Protein AF-A0A964NM12-F1 (afdb_monomer)

Secondary structure (DSSP, 8-state):
--GGGGHHHHHHHTT-TTEEEEPHHHHHHHHH---HHHHHHHHHHHHHHHHTT-EEEEE---SHHHHHHHHHTT--EEESTTT-PPPPHHHHHHHHHHHHTT--

Solvent-accessible surface area (backbone atoms only — not comparable to full-atom values): 6114 Å² total; per-residue (Å²): 137,74,85,68,73,64,60,64,59,49,71,65,52,75,75,44,89,65,46,55,72,42,55,40,72,64,52,49,38,58,71,79,53,70,45,68,64,59,53,47,51,54,39,53,53,47,52,50,30,56,76,68,74,36,48,48,35,44,28,44,38,63,44,71,69,51,49,54,53,39,48,74,58,66,45,85,37,76,41,27,58,61,81,49,65,92,66,54,69,73,57,48,55,52,53,52,57,58,50,56,64,71,77,106

Nearest PDB structures (foldseek):
  5mkg-assembly2_B  TM=8.561E-01  e=2.728E-05  Pseudomonas aeruginosa
  5mkg-assembly1_A  TM=8.650E-01  e=3.837E-05  Pseudomonas aeruginosa
  8arv-assembly1_B  TM=8.617E-01  e=8.695E-05  Pseudomonas aeruginosa PAO1
  4y8e-assembly2_B  TM=8.585E-01  e=1.067E-04  Pseudomonas aeruginosa PAO1
  9ce0-assembly1_A  TM=7.890E-01  e=1.841E-04  Escherichia coli

pLDDT: mean 71.11, std 15.58, range [37.81, 89.5]

Foldseek 3Di:
DDPPLVCVVVVVVVPPPFEDEDDQVLLVCCPPPVDVVSLVVLLVVLVVCVVVVTQYEYEADDDPVSVVSCVVSVRPHYYHVVVPDRDDPVVVVVVVVVVVVVVD

Mean predicted aligned error: 10.37 Å

Radius of gyration: 15.7 Å; Cα contacts (8 Å, |Δi|>4): 105; chains: 1; bounding box: 41×23×48 Å

Sequence (104 aa):
MNHYNLKLIALSMLLACFTVLFTFSLVGKLYKSASNETRGVVQAVIELAHVLELNVVAEGVKTEAQRKILTALGCGQMRGHLISRPLLEARLIKLLKNLSLLFE

Structure (mmCIF, N/CA/C/O backbone):
data_AF-A0A964NM12-F1
#
_entry.id   AF-A0A964NM12-F1
#
loop_
_atom_site.group_PDB
_atom_site.id
_atom_site.type_symbol
_atom_site.label_atom_id
_atom_site.label_alt_id
_atom_site.label_comp_id
_atom_site.label_asym_id
_atom_site.label_entity_id
_atom_site.label_seq_id
_atom_site.pdbx_PDB_ins_code
_atom_site.Cartn_x
_atom_site.Cartn_y
_atom_site.Cartn_z
_atom_site.occupancy
_atom_site.B_iso_or_equiv
_atom_site.auth_seq_id
_atom_site.auth_comp_id
_atom_site.auth_asym_id
_atom_site.auth_atom_id
_atom_site.pdbx_PDB_model_num
ATOM 1 N N . MET A 1 1 ? 28.205 2.649 -7.702 1.00 37.81 1 MET A N 1
ATOM 2 C CA . MET A 1 1 ? 26.743 2.482 -7.519 1.00 37.81 1 MET A CA 1
ATOM 3 C C . MET A 1 1 ? 26.049 3.385 -8.529 1.00 37.81 1 MET A C 1
ATOM 5 O O . MET A 1 1 ? 26.008 4.585 -8.315 1.00 37.81 1 MET A O 1
ATOM 9 N N . ASN A 1 2 ? 25.624 2.845 -9.676 1.00 40.16 2 ASN A N 1
ATOM 10 C CA . ASN A 1 2 ? 25.199 3.663 -10.817 1.00 40.16 2 ASN A CA 1
ATOM 11 C C . ASN A 1 2 ? 23.738 4.130 -10.697 1.00 40.16 2 ASN A C 1
ATOM 13 O O . ASN A 1 2 ? 22.848 3.345 -10.368 1.00 40.16 2 ASN A O 1
ATOM 17 N N . HIS A 1 3 ? 23.507 5.399 -11.042 1.00 45.38 3 HIS A N 1
ATOM 18 C CA . HIS A 1 3 ? 22.241 6.147 -11.008 1.00 45.38 3 HIS A CA 1
ATOM 19 C C . HIS A 1 3 ? 21.079 5.572 -11.861 1.00 45.38 3 HIS A C 1
ATOM 21 O O . HIS A 1 3 ? 19.997 6.153 -11.893 1.00 45.38 3 HIS A O 1
ATOM 27 N N . TYR A 1 4 ? 21.252 4.427 -12.530 1.00 46.09 4 TYR A N 1
ATOM 28 C CA . TYR A 1 4 ? 20.267 3.847 -13.458 1.00 46.09 4 TYR A CA 1
ATOM 29 C C . TYR A 1 4 ? 19.144 3.043 -12.779 1.00 46.09 4 TYR A C 1
ATOM 31 O O . TYR A 1 4 ? 18.057 2.920 -13.335 1.00 46.09 4 TYR A O 1
ATOM 39 N N . ASN A 1 5 ? 19.339 2.576 -11.539 1.00 45.28 5 ASN A N 1
ATOM 40 C CA . ASN A 1 5 ? 18.311 1.816 -10.804 1.00 45.28 5 ASN A CA 1
ATOM 41 C C . ASN A 1 5 ? 17.099 2.665 -10.368 1.00 45.28 5 ASN A C 1
ATOM 43 O O . ASN A 1 5 ? 16.068 2.112 -9.991 1.00 45.28 5 ASN A O 1
ATOM 47 N N . LEU A 1 6 ? 17.203 3.998 -10.422 1.00 44.03 6 LEU A N 1
ATOM 48 C CA . LEU A 1 6 ? 16.134 4.907 -9.998 1.00 44.03 6 LEU A CA 1
ATOM 49 C C . LEU A 1 6 ? 15.070 5.135 -11.090 1.00 44.03 6 LEU A C 1
ATOM 51 O O . LEU A 1 6 ? 13.941 5.502 -10.779 1.00 44.03 6 LEU A O 1
ATOM 55 N N . LYS A 1 7 ? 15.392 4.872 -12.367 1.00 42.94 7 LYS A N 1
ATOM 56 C CA . LYS A 1 7 ? 14.495 5.153 -13.506 1.00 42.94 7 LYS A CA 1
ATOM 57 C C . LYS A 1 7 ? 13.364 4.135 -13.682 1.00 42.94 7 LYS A C 1
ATOM 59 O O . LYS A 1 7 ? 12.395 4.417 -14.374 1.00 42.94 7 LYS A O 1
ATOM 64 N N . LEU A 1 8 ? 13.432 2.980 -13.021 1.00 47.78 8 LEU A N 1
ATOM 65 C CA . LEU A 1 8 ? 12.401 1.947 -13.138 1.00 47.78 8 LEU A CA 1
ATOM 66 C C . LEU A 1 8 ? 11.137 2.229 -12.318 1.00 47.78 8 LEU A C 1
ATOM 68 O O . LEU A 1 8 ? 10.049 1.786 -12.677 1.00 47.78 8 LEU A O 1
ATOM 72 N N . ILE A 1 9 ? 11.277 2.994 -11.235 1.00 50.47 9 ILE A N 1
ATOM 73 C CA . ILE A 1 9 ? 10.140 3.497 -10.456 1.00 50.47 9 ILE A CA 1
ATOM 74 C C . ILE A 1 9 ? 9.339 4.498 -11.308 1.00 50.47 9 ILE A C 1
ATOM 76 O O . ILE A 1 9 ? 8.114 4.541 -11.210 1.00 50.47 9 ILE A O 1
ATOM 80 N N . ALA A 1 10 ? 9.997 5.217 -12.225 1.00 47.28 10 ALA A N 1
ATOM 81 C CA . ALA A 1 10 ? 9.368 6.243 -13.053 1.00 47.28 10 ALA A CA 1
ATOM 82 C C . ALA A 1 10 ? 8.304 5.696 -14.023 1.00 47.28 10 ALA A C 1
ATOM 84 O O . ALA A 1 10 ? 7.311 6.375 -14.270 1.00 47.28 10 ALA A O 1
ATOM 85 N N . LEU A 1 11 ? 8.426 4.452 -14.508 1.00 47.16 11 LEU A N 1
ATOM 86 C CA . LEU A 1 11 ? 7.388 3.868 -15.370 1.00 47.16 11 LEU A CA 1
ATOM 87 C C . LEU A 1 11 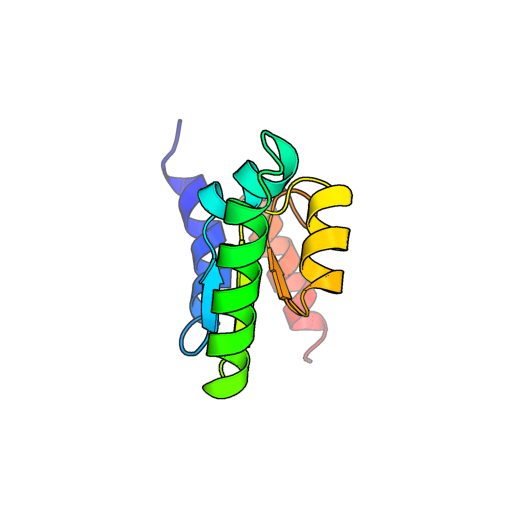? 6.089 3.580 -14.598 1.00 47.16 11 LEU A C 1
ATOM 89 O O . LEU A 1 11 ? 5.003 3.630 -15.164 1.00 47.16 11 LEU A O 1
ATOM 93 N N . SER A 1 12 ? 6.183 3.372 -13.280 1.00 52.66 12 SER A N 1
ATOM 94 C CA . SER A 1 12 ? 5.014 3.319 -12.396 1.00 52.66 12 SER A CA 1
ATOM 95 C C . SER A 1 12 ? 4.481 4.715 -12.017 1.00 52.66 12 SER A C 1
ATOM 97 O O . SER A 1 12 ? 3.324 4.828 -11.606 1.00 52.66 12 SER A O 1
ATOM 99 N N . MET A 1 13 ? 5.281 5.781 -12.176 1.00 50.28 13 MET A N 1
ATOM 100 C CA . MET A 1 13 ? 4.881 7.174 -11.906 1.00 50.28 13 MET A CA 1
ATOM 101 C C . MET A 1 13 ? 4.072 7.809 -13.044 1.00 50.28 13 MET A C 1
ATOM 103 O O . MET A 1 13 ? 3.303 8.727 -12.782 1.00 50.28 13 MET A O 1
ATOM 107 N N . LEU A 1 14 ? 4.174 7.31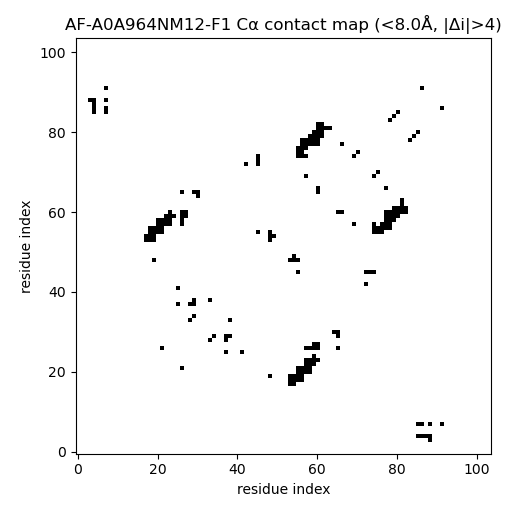0 -14.281 1.00 43.62 14 LEU A N 1
ATOM 108 C CA . LEU A 1 14 ? 3.379 7.820 -15.411 1.00 43.62 14 LEU A CA 1
ATOM 109 C C . LEU A 1 14 ? 1.867 7.552 -15.269 1.00 43.62 14 LEU A C 1
ATOM 111 O O . LEU A 1 14 ? 1.072 8.262 -15.872 1.00 43.62 14 LEU A O 1
ATOM 115 N N . LEU A 1 15 ? 1.458 6.596 -14.424 1.00 47.59 15 LEU A N 1
ATOM 116 C CA . LEU A 1 15 ? 0.046 6.334 -14.101 1.00 47.59 15 LEU A CA 1
ATOM 117 C C . LEU A 1 15 ? -0.497 7.164 -12.915 1.00 47.59 15 LEU A C 1
ATOM 119 O O . LEU A 1 15 ? -1.664 7.026 -12.567 1.00 47.59 15 LEU A O 1
ATOM 123 N N . ALA A 1 16 ? 0.327 7.988 -12.257 1.00 49.25 16 ALA A N 1
ATOM 124 C CA . ALA A 1 16 ? 0.014 8.551 -10.937 1.00 49.25 16 ALA A CA 1
ATOM 125 C C . ALA A 1 16 ? -0.714 9.910 -10.945 1.00 49.25 16 ALA A C 1
ATOM 127 O O . ALA A 1 16 ? -0.882 10.507 -9.885 1.00 49.25 16 ALA A O 1
ATOM 128 N N . CYS A 1 17 ? -1.152 10.425 -12.100 1.00 45.88 17 CYS A N 1
ATOM 129 C CA . CYS A 1 17 ? -1.658 11.803 -12.197 1.00 45.88 17 CYS A CA 1
ATOM 130 C C . CYS A 1 17 ? -2.975 12.064 -11.415 1.00 45.88 17 CYS A C 1
ATOM 132 O O . CYS A 1 17 ? -3.341 13.217 -11.234 1.00 45.88 17 CYS A O 1
ATOM 134 N N . PHE A 1 18 ? -3.644 11.029 -10.878 1.00 51.06 18 PHE A N 1
ATOM 135 C CA . PHE A 1 18 ? -4.903 11.148 -10.116 1.00 51.06 18 PHE A CA 1
ATOM 136 C C . PHE A 1 18 ? -4.961 10.308 -8.820 1.00 51.06 18 PHE A C 1
ATOM 138 O O . PHE A 1 18 ? -6.039 9.916 -8.377 1.00 51.06 18 PHE A O 1
ATOM 145 N N . THR A 1 19 ? -3.826 9.969 -8.201 1.00 58.50 19 THR A N 1
ATOM 146 C CA . THR A 1 19 ? -3.804 9.048 -7.045 1.00 58.50 19 THR A CA 1
ATOM 147 C C . THR A 1 19 ? -3.135 9.668 -5.821 1.00 58.50 19 THR A C 1
ATOM 149 O O . THR A 1 19 ? -2.001 10.138 -5.901 1.00 58.50 19 THR A O 1
ATOM 152 N N . VAL A 1 20 ? -3.799 9.605 -4.663 1.00 64.94 20 VAL A N 1
ATOM 153 C CA . VAL A 1 20 ? -3.176 9.908 -3.367 1.00 64.94 20 VAL A CA 1
ATOM 154 C C . VAL A 1 20 ? -2.171 8.802 -3.045 1.00 64.94 20 VAL A C 1
ATOM 156 O O . VAL A 1 20 ? -2.528 7.636 -2.858 1.00 64.94 20 VAL A O 1
ATOM 159 N N . LEU A 1 21 ? -0.891 9.170 -3.007 1.00 64.94 21 LEU A N 1
ATOM 160 C CA . LEU A 1 21 ? 0.217 8.258 -2.737 1.00 64.94 21 LEU A CA 1
ATOM 161 C C . LEU A 1 21 ? 0.632 8.330 -1.268 1.00 64.94 21 LEU A C 1
ATOM 163 O O . LEU A 1 21 ? 1.013 9.389 -0.766 1.00 64.94 21 LEU A O 1
ATOM 167 N N . PHE A 1 22 ? 0.641 7.182 -0.591 1.00 68.88 22 PHE A N 1
ATOM 168 C CA . PHE A 1 22 ? 1.248 7.059 0.732 1.00 68.88 22 PHE A CA 1
ATOM 169 C C . PHE A 1 22 ? 2.682 6.575 0.622 1.00 68.88 22 PHE A C 1
ATOM 171 O O . PHE A 1 22 ? 2.943 5.513 0.067 1.00 68.88 22 PHE A O 1
ATOM 178 N N . THR A 1 23 ? 3.614 7.319 1.209 1.00 62.44 23 THR A N 1
ATOM 179 C CA . THR A 1 23 ? 5.041 7.006 1.125 1.00 62.44 23 THR A CA 1
ATOM 180 C C . THR A 1 23 ? 5.466 5.886 2.083 1.00 62.44 23 THR A C 1
ATOM 182 O O . THR A 1 23 ? 4.898 5.680 3.161 1.00 62.44 23 THR A O 1
ATOM 185 N N . PHE A 1 24 ? 6.559 5.205 1.717 1.00 57.31 24 PHE A N 1
ATOM 186 C CA . PHE A 1 24 ? 7.173 4.083 2.442 1.00 57.31 24 PHE A CA 1
ATOM 187 C C . PHE A 1 24 ? 7.344 4.298 3.962 1.00 57.31 24 PHE A C 1
ATOM 189 O O . PHE A 1 24 ? 7.237 3.343 4.735 1.00 57.31 24 PHE A O 1
ATOM 196 N N . SER A 1 25 ? 7.598 5.533 4.411 1.00 59.00 25 SER A N 1
ATOM 197 C CA . SER A 1 25 ? 7.807 5.852 5.832 1.00 59.00 25 SER A CA 1
ATOM 198 C C . SER A 1 25 ? 6.549 5.620 6.680 1.00 59.00 25 SER A C 1
ATOM 200 O O . SER A 1 25 ? 6.641 5.086 7.788 1.00 59.00 25 SER A O 1
ATOM 202 N N . LEU A 1 26 ? 5.365 5.949 6.151 1.00 66.69 26 LEU A N 1
ATOM 203 C CA . LEU A 1 26 ? 4.098 5.800 6.872 1.00 66.69 26 LEU A CA 1
ATOM 204 C C . LEU A 1 26 ? 3.661 4.326 6.930 1.00 66.69 26 LEU A C 1
ATOM 206 O O . LEU A 1 26 ? 3.326 3.816 7.998 1.00 66.69 26 LEU A O 1
ATOM 210 N N . VAL A 1 27 ? 3.788 3.602 5.811 1.00 69.50 27 VAL A N 1
ATOM 211 C CA . VAL A 1 27 ? 3.517 2.152 5.739 1.00 69.50 27 VAL A CA 1
ATOM 212 C C . VAL A 1 27 ? 4.499 1.352 6.605 1.00 69.50 27 VAL A C 1
ATOM 214 O O . VAL A 1 27 ? 4.120 0.381 7.264 1.00 69.50 27 VAL A O 1
ATOM 217 N N . GLY A 1 28 ? 5.770 1.759 6.655 1.00 65.81 28 GLY A N 1
ATOM 218 C CA . GLY A 1 28 ? 6.792 1.141 7.501 1.00 65.81 28 GLY A CA 1
ATOM 219 C C . GLY A 1 28 ? 6.480 1.227 8.999 1.00 65.81 28 GLY A C 1
ATOM 220 O O . GLY A 1 28 ? 6.744 0.272 9.738 1.00 65.81 28 GLY A O 1
ATOM 221 N N . LYS A 1 29 ? 5.878 2.337 9.446 1.00 68.12 29 LYS A N 1
ATOM 222 C CA . LYS A 1 29 ? 5.507 2.547 10.854 1.00 68.12 29 LYS A CA 1
ATOM 223 C C . LYS A 1 29 ? 4.348 1.663 11.318 1.00 68.12 29 LYS A C 1
ATOM 225 O O . LYS A 1 29 ? 4.356 1.280 12.482 1.00 68.12 29 LYS A O 1
ATOM 230 N N . LEU A 1 30 ? 3.457 1.226 10.418 1.00 68.94 30 LEU A N 1
ATOM 231 C CA . LEU A 1 30 ? 2.350 0.310 10.750 1.00 68.94 30 LEU A CA 1
ATOM 232 C C . LEU A 1 30 ? 2.799 -0.984 11.454 1.00 68.94 30 LEU A C 1
ATOM 234 O O . LEU A 1 30 ? 2.006 -1.578 12.177 1.00 68.94 30 LEU A O 1
ATOM 238 N N . TYR A 1 31 ? 4.045 -1.432 11.245 1.00 62.00 31 TYR A N 1
ATOM 239 C CA . TYR A 1 31 ? 4.557 -2.681 11.821 1.00 62.00 31 TYR A CA 1
ATOM 240 C C . TYR A 1 31 ? 5.580 -2.481 12.950 1.00 62.00 31 TYR A C 1
ATOM 242 O O . TYR A 1 31 ? 5.581 -3.246 13.908 1.00 62.00 31 TYR A O 1
ATOM 250 N N . LYS A 1 32 ? 6.459 -1.467 12.865 1.00 58.12 32 LYS A N 1
ATOM 251 C CA . LYS A 1 32 ? 7.503 -1.241 13.890 1.00 58.12 32 LYS A CA 1
ATOM 252 C C . LYS A 1 32 ? 6.951 -0.685 15.203 1.00 58.12 32 LYS A C 1
ATOM 254 O O . LYS A 1 32 ? 7.548 -0.901 16.254 1.00 58.12 32 LYS A O 1
ATOM 259 N N . SER A 1 33 ? 5.841 0.040 15.142 1.00 50.53 33 SER A N 1
ATOM 260 C CA . SER A 1 33 ? 5.157 0.598 16.302 1.00 50.53 33 SER A CA 1
ATOM 261 C C . SER A 1 33 ? 3.710 0.789 15.884 1.00 50.53 33 SER A C 1
ATOM 263 O O . SER A 1 33 ? 3.352 1.837 15.354 1.00 50.53 33 SER A O 1
ATOM 265 N N . ALA A 1 34 ? 2.882 -0.241 16.050 1.00 55.59 34 ALA A N 1
ATOM 266 C CA . ALA A 1 34 ? 1.442 -0.138 15.839 1.00 55.59 34 ALA A CA 1
ATOM 267 C C . ALA A 1 34 ? 0.811 0.743 16.935 1.00 55.59 34 ALA A C 1
ATOM 269 O O . ALA A 1 34 ? -0.048 0.287 17.684 1.00 55.59 34 ALA A O 1
ATOM 270 N N . SER A 1 35 ? 1.258 1.996 17.068 1.00 64.69 35 SER A N 1
ATOM 271 C CA . SER A 1 35 ? 0.510 2.985 17.823 1.00 64.69 35 SER A CA 1
ATOM 272 C C . SER A 1 35 ? -0.834 3.151 17.120 1.00 64.69 35 SER A C 1
ATOM 274 O O . SER A 1 35 ? -0.902 3.232 15.885 1.00 64.69 35 SER A O 1
ATOM 276 N N . ASN A 1 36 ? -1.917 3.165 17.898 1.00 73.75 36 ASN A N 1
ATOM 277 C CA . ASN A 1 36 ? -3.260 3.418 17.373 1.00 73.75 36 ASN A CA 1
ATOM 278 C C . ASN A 1 36 ? -3.301 4.714 16.548 1.00 7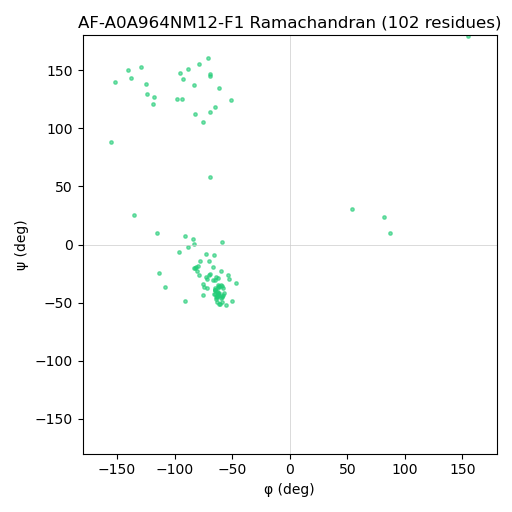3.75 36 ASN A C 1
ATOM 280 O O . ASN A 1 36 ? -4.020 4.787 15.560 1.00 73.75 36 ASN A O 1
ATOM 284 N N . GLU A 1 37 ? -2.450 5.683 16.883 1.00 78.38 37 GLU A N 1
ATOM 285 C CA . GLU A 1 37 ? -2.271 6.946 16.167 1.00 78.38 37 GLU A CA 1
ATOM 286 C C . GLU A 1 37 ? -1.861 6.744 14.703 1.00 78.38 37 GLU A C 1
ATOM 288 O O . GLU A 1 37 ? -2.492 7.298 13.809 1.00 78.38 37 GLU A O 1
ATOM 293 N N . THR A 1 38 ? -0.842 5.920 14.420 1.00 80.56 38 THR A N 1
ATOM 294 C CA . THR A 1 38 ? -0.375 5.714 13.034 1.00 80.56 38 THR A CA 1
ATOM 295 C C . THR A 1 38 ? -1.453 5.037 12.193 1.00 80.56 38 THR A C 1
ATOM 297 O O . THR A 1 38 ? -1.656 5.398 11.034 1.00 80.56 38 THR A O 1
ATOM 300 N N . ARG A 1 39 ? -2.169 4.068 12.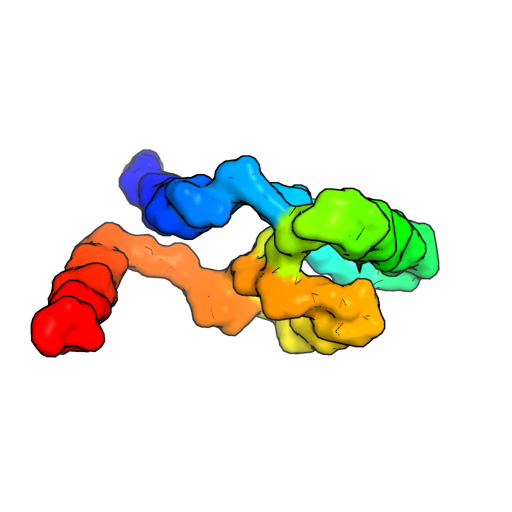777 1.00 82.31 39 ARG A N 1
ATOM 301 C CA . ARG A 1 39 ? -3.294 3.406 12.102 1.00 82.31 39 ARG A CA 1
ATOM 302 C C . ARG A 1 39 ? -4.434 4.393 11.853 1.00 82.31 39 ARG A C 1
ATOM 304 O O . ARG A 1 39 ? -4.953 4.407 10.744 1.00 82.31 39 ARG A O 1
ATOM 311 N N . GLY A 1 40 ? -4.746 5.245 12.831 1.00 84.69 40 GLY A N 1
ATOM 312 C CA . GLY A 1 40 ? -5.755 6.297 12.709 1.00 84.69 40 GLY A CA 1
ATOM 313 C C . GLY A 1 40 ? -5.424 7.316 11.619 1.00 84.69 40 GLY A C 1
ATOM 314 O O . GLY A 1 40 ? -6.293 7.659 10.829 1.00 84.69 40 GLY A O 1
ATOM 315 N N . VAL A 1 41 ? -4.160 7.735 11.495 1.00 84.50 41 VAL A N 1
ATOM 316 C CA . VAL A 1 41 ? -3.724 8.638 10.414 1.00 84.50 41 VAL A CA 1
ATOM 317 C C . VAL A 1 41 ? -3.875 7.978 9.044 1.00 84.50 41 VAL A C 1
ATOM 319 O O . VAL A 1 41 ? -4.400 8.594 8.121 1.00 84.50 41 VAL A O 1
ATOM 322 N N . VAL A 1 42 ? -3.433 6.725 8.893 1.00 85.00 42 VAL A N 1
ATOM 323 C CA . VAL A 1 42 ? -3.572 5.999 7.618 1.00 85.00 42 VAL A CA 1
ATOM 324 C C . VAL A 1 42 ? -5.045 5.824 7.254 1.00 85.00 42 VAL A C 1
ATOM 326 O O . VAL A 1 42 ? -5.413 6.060 6.106 1.00 85.00 42 VAL A O 1
ATOM 329 N N . GLN A 1 43 ? -5.885 5.468 8.225 1.00 87.56 43 GLN A N 1
ATOM 330 C CA . GLN A 1 43 ? -7.325 5.348 8.035 1.00 87.56 43 GLN A CA 1
ATOM 331 C C . GLN A 1 43 ? -7.953 6.678 7.602 1.00 87.56 43 GLN A C 1
ATOM 333 O O . GLN A 1 43 ? -8.608 6.718 6.566 1.00 87.56 43 GLN A O 1
ATOM 338 N N . ALA A 1 44 ? -7.688 7.768 8.326 1.00 88.25 44 ALA A N 1
ATOM 339 C CA . ALA A 1 44 ? -8.252 9.083 8.030 1.00 88.25 44 ALA A CA 1
ATOM 340 C C . ALA A 1 44 ? -7.901 9.570 6.617 1.00 88.25 44 ALA A C 1
ATOM 342 O O . ALA A 1 44 ? -8.728 10.172 5.938 1.00 88.25 44 ALA A O 1
ATOM 343 N N . VAL A 1 45 ? -6.684 9.297 6.141 1.00 86.00 45 VAL A N 1
ATOM 344 C CA . VAL A 1 45 ? -6.291 9.696 4.786 1.00 86.00 45 VAL A CA 1
ATOM 345 C C . VAL A 1 45 ? -6.919 8.786 3.719 1.00 86.00 45 VAL A C 1
ATOM 347 O O . VAL A 1 45 ? -7.271 9.285 2.652 1.00 86.00 45 VAL A O 1
ATOM 350 N N . ILE A 1 46 ? -7.103 7.484 3.982 1.00 86.19 46 ILE A N 1
ATOM 351 C CA . ILE A 1 46 ? -7.851 6.601 3.065 1.00 86.19 46 ILE A CA 1
ATOM 352 C C . ILE A 1 46 ? -9.312 7.055 2.969 1.00 86.19 46 ILE A C 1
ATOM 354 O O . ILE A 1 46 ? -9.840 7.190 1.868 1.00 86.19 46 ILE A O 1
ATOM 358 N N . GLU A 1 47 ? -9.942 7.353 4.105 1.00 88.38 47 GLU A N 1
ATOM 359 C CA . GLU A 1 47 ? -11.307 7.880 4.161 1.00 88.38 47 GLU A CA 1
ATOM 360 C C . GLU A 1 47 ? -11.427 9.211 3.411 1.00 88.38 47 GLU A C 1
ATOM 362 O O . GLU A 1 47 ? -12.322 9.366 2.582 1.00 88.38 47 GLU A O 1
ATOM 367 N N . LEU A 1 48 ? -10.492 10.143 3.621 1.00 85.31 48 LEU A N 1
ATOM 368 C CA . LEU A 1 48 ? -10.459 11.413 2.895 1.00 85.31 48 LEU A CA 1
ATOM 369 C C . LEU A 1 48 ? -10.344 11.205 1.381 1.00 85.31 48 LEU A C 1
ATOM 371 O O . LEU A 1 48 ? -11.042 11.860 0.614 1.00 85.31 48 LEU A O 1
ATOM 375 N N . ALA A 1 49 ? -9.479 10.295 0.940 1.00 85.56 49 ALA A N 1
ATOM 376 C CA . ALA A 1 49 ? -9.332 10.008 -0.479 1.00 85.56 49 ALA A CA 1
ATOM 377 C C . ALA A 1 49 ? -10.608 9.403 -1.080 1.00 85.56 49 ALA A C 1
ATOM 379 O O . ALA A 1 49 ? -10.989 9.800 -2.176 1.00 85.56 49 ALA A O 1
ATOM 380 N N . HIS A 1 50 ? -11.308 8.524 -0.353 1.00 84.94 50 HIS A N 1
ATOM 381 C CA . HIS A 1 50 ? -12.610 8.010 -0.787 1.00 84.94 50 HIS A CA 1
ATOM 382 C C . HIS A 1 50 ? -13.662 9.119 -0.908 1.00 84.94 50 HIS A C 1
ATOM 384 O O . HIS A 1 50 ? -14.392 9.145 -1.893 1.00 84.94 50 HIS A O 1
ATOM 390 N N . VAL A 1 51 ? -13.715 10.053 0.051 1.00 89.12 51 VAL A N 1
ATOM 391 C CA . VAL A 1 51 ? -14.621 11.219 0.002 1.00 89.12 51 VAL A CA 1
ATOM 392 C C . VAL A 1 51 ? -14.337 12.105 -1.210 1.00 89.12 51 VAL A C 1
ATOM 394 O O . VAL A 1 51 ? -15.259 12.652 -1.805 1.00 89.12 51 VAL A O 1
ATOM 397 N N . LEU A 1 52 ? -13.066 12.242 -1.582 1.00 85.94 52 LEU A N 1
ATOM 398 C CA . LEU A 1 52 ? -12.635 13.018 -2.744 1.00 85.94 52 LEU A CA 1
ATOM 399 C C . LEU A 1 52 ? -12.702 12.227 -4.061 1.00 85.94 52 LEU A C 1
ATOM 401 O O . LEU A 1 52 ? -12.246 12.735 -5.083 1.00 85.94 52 LEU A O 1
ATOM 405 N N . GLU A 1 53 ? -13.218 10.993 -4.036 1.00 85.50 53 GLU A N 1
ATOM 406 C CA . GLU A 1 53 ? -13.261 10.072 -5.181 1.00 85.50 53 GLU A CA 1
ATOM 407 C C . GLU A 1 53 ? -11.879 9.846 -5.827 1.00 85.50 53 GLU A C 1
ATOM 409 O O . GLU A 1 53 ? -11.740 9.590 -7.025 1.00 85.50 53 GLU A O 1
ATOM 414 N N . LEU A 1 54 ? -10.823 9.929 -5.016 1.00 82.56 54 LEU A N 1
ATOM 415 C CA . LEU A 1 54 ? -9.449 9.717 -5.441 1.00 82.56 54 LEU A CA 1
ATOM 416 C C . LEU A 1 54 ? -9.040 8.263 -5.241 1.00 82.56 54 LEU A C 1
ATOM 418 O O . LEU A 1 54 ? -9.327 7.625 -4.227 1.00 82.56 54 LEU A O 1
ATOM 422 N N . ASN A 1 55 ? -8.255 7.762 -6.191 1.00 77.19 55 ASN A N 1
ATOM 423 C CA . ASN A 1 55 ? -7.592 6.480 -6.021 1.00 77.19 55 ASN A CA 1
ATOM 424 C C . ASN A 1 55 ? -6.505 6.589 -4.947 1.00 77.19 55 ASN A C 1
ATOM 426 O O . ASN A 1 55 ? -5.801 7.597 -4.854 1.00 77.19 55 ASN A O 1
ATOM 430 N N . VAL A 1 56 ? -6.323 5.516 -4.181 1.00 80.50 56 VAL A N 1
ATOM 431 C CA . VAL A 1 56 ? -5.300 5.425 -3.138 1.00 80.50 56 VAL A CA 1
ATOM 432 C C . VAL A 1 56 ? -4.320 4.315 -3.460 1.00 80.50 56 VAL A C 1
ATOM 434 O O . VAL A 1 56 ? -4.720 3.158 -3.596 1.00 80.50 56 VAL A O 1
ATOM 437 N N . VAL A 1 57 ? -3.028 4.647 -3.459 1.00 84.31 57 VAL A N 1
ATOM 438 C CA . VAL A 1 57 ? -1.948 3.659 -3.547 1.00 84.31 57 VAL A CA 1
ATOM 439 C C . VAL A 1 57 ? -1.079 3.720 -2.295 1.00 84.31 57 VAL A C 1
ATOM 441 O O . VAL A 1 57 ? -0.447 4.737 -2.001 1.00 84.31 57 VAL A O 1
ATOM 444 N N . ALA A 1 58 ? -0.988 2.598 -1.581 1.00 84.50 58 ALA A N 1
ATOM 445 C CA . ALA A 1 58 ? -0.012 2.435 -0.510 1.00 84.50 58 ALA A CA 1
ATOM 446 C C . ALA A 1 58 ? 1.354 2.024 -1.073 1.00 84.50 58 ALA A C 1
ATOM 448 O O . ALA A 1 58 ? 1.513 0.905 -1.569 1.00 84.50 58 ALA A O 1
ATOM 449 N N . GLU A 1 59 ? 2.361 2.893 -0.975 1.00 83.00 59 GLU A N 1
ATOM 450 C CA . GLU A 1 59 ? 3.718 2.584 -1.419 1.00 83.00 59 GLU A CA 1
ATOM 451 C C . GLU A 1 59 ? 4.616 2.071 -0.293 1.00 83.00 59 GLU A C 1
ATOM 453 O O . GLU A 1 59 ? 4.553 2.478 0.867 1.00 83.00 59 GLU A O 1
ATOM 458 N N . GLY A 1 60 ? 5.535 1.183 -0.663 1.00 78.81 60 GLY A N 1
ATOM 459 C CA . GLY A 1 60 ? 6.518 0.630 0.251 1.00 78.81 60 GLY A CA 1
ATOM 460 C C . GLY A 1 60 ? 6.016 -0.537 1.106 1.00 78.81 60 GLY A C 1
ATOM 461 O O . GLY A 1 60 ? 6.612 -0.815 2.148 1.00 78.81 60 GLY A O 1
ATOM 462 N N . VAL A 1 61 ? 4.979 -1.256 0.667 1.00 85.25 61 VAL A N 1
ATOM 463 C CA . VAL A 1 61 ? 4.522 -2.500 1.311 1.00 85.25 61 VAL A CA 1
ATOM 464 C C . VAL A 1 61 ? 5.607 -3.578 1.190 1.00 85.25 61 VAL A C 1
ATOM 466 O O . VAL A 1 61 ? 6.010 -3.966 0.090 1.00 85.25 61 VAL A O 1
ATOM 469 N N . LYS A 1 62 ? 6.122 -4.051 2.328 1.00 85.88 62 LYS A N 1
ATOM 470 C CA . LYS A 1 62 ? 7.215 -5.037 2.417 1.00 85.88 62 LYS A CA 1
ATOM 471 C C . LYS A 1 62 ? 6.773 -6.371 3.001 1.00 85.88 62 LYS A C 1
ATOM 473 O O . LYS A 1 62 ? 7.433 -7.372 2.742 1.00 85.88 62 LYS A O 1
ATOM 478 N N . THR A 1 63 ? 5.705 -6.384 3.795 1.00 86.62 63 THR A N 1
ATOM 479 C CA . THR A 1 63 ? 5.264 -7.578 4.519 1.00 86.62 63 THR A CA 1
ATOM 480 C C . THR A 1 63 ? 3.789 -7.865 4.303 1.00 86.62 63 THR A C 1
ATOM 482 O O . THR A 1 63 ? 2.971 -6.969 4.098 1.00 86.62 63 THR A O 1
ATOM 485 N N . GLU A 1 64 ? 3.443 -9.141 4.422 1.00 88.81 64 GLU A N 1
ATOM 486 C CA . GLU A 1 64 ? 2.064 -9.608 4.343 1.00 88.81 64 GLU A CA 1
ATOM 487 C C . GLU A 1 64 ? 1.163 -8.975 5.417 1.00 88.81 64 GLU A C 1
ATOM 489 O O . GLU A 1 64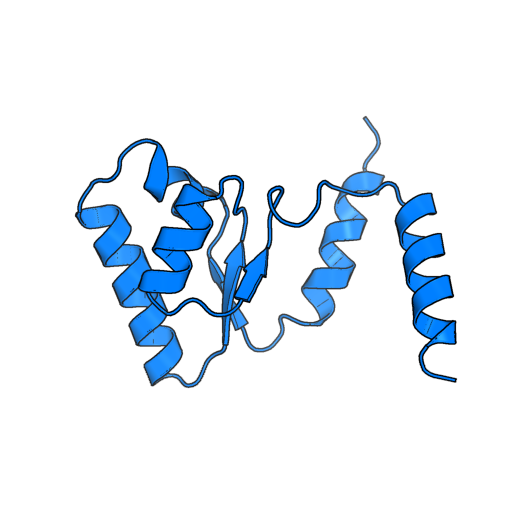 ? 0.004 -8.657 5.167 1.00 88.81 64 GLU A O 1
ATOM 494 N N . ALA A 1 65 ? 1.709 -8.723 6.608 1.00 87.50 65 ALA A N 1
ATOM 495 C CA . ALA A 1 65 ? 0.991 -8.047 7.683 1.00 87.50 65 ALA A CA 1
ATOM 496 C C . ALA A 1 65 ? 0.578 -6.616 7.295 1.00 87.50 65 ALA A C 1
ATOM 498 O O . ALA A 1 65 ? -0.556 -6.217 7.550 1.00 87.50 65 ALA A O 1
ATOM 499 N N . GLN A 1 66 ? 1.464 -5.860 6.633 1.00 86.62 66 GLN A N 1
ATOM 500 C CA . GLN A 1 66 ? 1.138 -4.520 6.130 1.00 86.62 66 GLN A CA 1
ATOM 501 C C . GLN A 1 66 ? 0.032 -4.580 5.077 1.00 86.62 66 GLN A C 1
ATOM 503 O O . GLN A 1 66 ? -0.910 -3.797 5.157 1.00 86.62 66 GLN A O 1
ATOM 508 N N . ARG A 1 67 ? 0.114 -5.537 4.140 1.00 87.94 67 ARG A N 1
ATOM 509 C CA . ARG A 1 67 ? -0.927 -5.764 3.129 1.00 87.94 67 ARG A CA 1
ATOM 510 C C . ARG A 1 67 ? -2.284 -5.991 3.787 1.00 87.94 67 ARG A C 1
ATOM 512 O O . ARG A 1 67 ? -3.222 -5.271 3.484 1.00 87.94 67 ARG A O 1
ATOM 519 N N . LYS A 1 68 ? -2.370 -6.921 4.742 1.00 89.50 68 LYS A N 1
ATOM 520 C CA . LYS A 1 68 ? -3.624 -7.231 5.450 1.00 89.50 68 LYS A CA 1
ATOM 521 C C . LYS A 1 68 ? -4.224 -6.016 6.156 1.00 89.50 68 LYS A C 1
ATOM 523 O O . LYS A 1 68 ? -5.428 -5.807 6.065 1.00 89.50 68 LYS A O 1
ATOM 528 N N . ILE A 1 69 ? -3.401 -5.212 6.833 1.00 87.81 69 ILE A N 1
ATOM 529 C CA . ILE A 1 69 ? -3.866 -3.987 7.502 1.00 87.81 69 ILE A CA 1
ATOM 530 C C . ILE A 1 69 ? -4.402 -2.990 6.47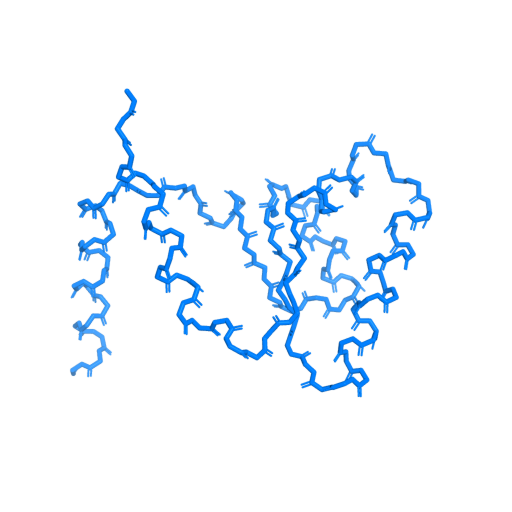4 1.00 87.81 69 ILE A C 1
ATOM 532 O O . ILE A 1 69 ? -5.508 -2.492 6.636 1.00 87.81 69 ILE A O 1
ATOM 536 N N . LEU A 1 70 ? -3.644 -2.720 5.412 1.00 87.94 70 LEU A N 1
ATOM 537 C CA . LEU A 1 70 ? -4.037 -1.769 4.372 1.00 87.94 70 LEU A CA 1
ATOM 538 C C . LEU A 1 70 ? -5.310 -2.215 3.640 1.00 87.94 70 LEU A C 1
ATOM 540 O O . LEU A 1 70 ? -6.185 -1.390 3.400 1.00 87.94 70 LEU A O 1
ATOM 544 N N . THR A 1 71 ? -5.457 -3.513 3.361 1.00 89.00 71 THR A N 1
ATOM 545 C CA . THR A 1 71 ? -6.684 -4.085 2.791 1.00 89.00 71 THR A CA 1
ATOM 546 C C . THR A 1 71 ? -7.871 -3.909 3.736 1.00 89.00 71 THR A C 1
ATOM 548 O O . THR A 1 71 ? -8.937 -3.499 3.291 1.00 89.00 71 THR A O 1
ATOM 551 N N . ALA A 1 72 ? -7.693 -4.161 5.038 1.00 89.25 72 ALA A N 1
ATOM 552 C CA . ALA A 1 72 ? -8.749 -3.961 6.032 1.00 89.25 72 ALA A CA 1
ATOM 553 C C . ALA A 1 72 ? -9.164 -2.485 6.177 1.00 89.25 72 ALA A C 1
ATOM 555 O O . ALA A 1 72 ? -10.310 -2.208 6.509 1.00 89.25 72 ALA A O 1
ATOM 556 N N . LEU A 1 73 ? -8.251 -1.549 5.904 1.00 87.56 73 LEU A N 1
ATOM 557 C CA . LEU A 1 73 ? -8.528 -0.111 5.880 1.00 87.56 73 LEU A CA 1
ATOM 558 C C . LEU A 1 73 ? -9.134 0.373 4.550 1.00 87.56 73 LEU A C 1
ATOM 560 O O . LEU A 1 73 ? -9.382 1.563 4.406 1.00 87.56 73 LEU A O 1
ATOM 564 N N . GLY A 1 74 ? -9.360 -0.514 3.575 1.00 87.00 74 GLY A N 1
ATOM 565 C CA . GLY A 1 74 ? -9.958 -0.165 2.282 1.00 87.00 74 GLY A CA 1
ATOM 566 C C . GLY A 1 74 ? -8.966 0.298 1.209 1.00 87.00 74 GLY A C 1
ATOM 567 O O . GLY A 1 74 ? -9.384 0.747 0.148 1.00 87.00 74 GLY A O 1
ATOM 568 N N . CYS A 1 75 ? -7.654 0.168 1.426 1.00 86.94 75 CYS A N 1
ATOM 569 C CA . CYS A 1 75 ? -6.661 0.492 0.401 1.00 86.94 75 CYS A CA 1
ATOM 570 C C . CYS A 1 75 ? -6.612 -0.607 -0.677 1.00 86.94 75 CYS A C 1
ATOM 572 O O . CYS A 1 75 ? -6.076 -1.697 -0.454 1.00 86.94 75 CYS A O 1
ATOM 574 N N . GLY A 1 76 ? -7.176 -0.310 -1.852 1.00 78.50 76 GLY A N 1
ATOM 575 C CA . GLY A 1 76 ? -7.299 -1.259 -2.965 1.00 78.50 76 GLY A CA 1
ATOM 576 C C . GLY A 1 76 ? -6.047 -1.418 -3.834 1.00 78.50 76 GLY A C 1
ATOM 577 O O . GLY A 1 76 ? -5.911 -2.429 -4.522 1.00 78.50 76 GLY A O 1
ATOM 578 N N . GLN A 1 77 ? -5.114 -0.462 -3.806 1.00 83.06 77 GLN A N 1
ATOM 579 C CA . GLN A 1 77 ? -3.897 -0.509 -4.620 1.00 83.06 77 GLN A CA 1
ATOM 580 C C . GLN A 1 77 ? -2.644 -0.383 -3.757 1.00 83.06 77 GLN A C 1
ATOM 582 O O . GLN A 1 77 ? -2.561 0.425 -2.835 1.00 83.06 77 GLN A O 1
ATOM 587 N N . MET A 1 78 ? -1.628 -1.189 -4.061 1.00 84.75 78 MET A N 1
ATOM 588 C CA . MET A 1 78 ? -0.403 -1.251 -3.268 1.00 84.75 78 MET A CA 1
ATOM 589 C C . MET A 1 78 ? 0.818 -1.392 -4.165 1.00 84.75 78 MET A C 1
ATOM 591 O O . MET A 1 78 ? 0.757 -1.994 -5.237 1.00 84.75 78 MET A O 1
ATOM 595 N N . ARG A 1 79 ? 1.948 -0.859 -3.706 1.00 80.50 79 ARG A N 1
ATOM 596 C CA . ARG A 1 79 ? 3.261 -0.971 -4.345 1.00 80.50 79 ARG A CA 1
ATOM 597 C C . ARG A 1 79 ? 4.316 -1.234 -3.286 1.00 80.50 79 ARG A C 1
ATOM 599 O O . ARG A 1 79 ? 4.264 -0.683 -2.192 1.00 80.50 79 ARG A O 1
ATOM 606 N N . GLY A 1 80 ? 5.313 -2.051 -3.596 1.00 78.50 80 GLY A N 1
ATOM 607 C CA . GLY A 1 80 ? 6.439 -2.271 -2.693 1.00 78.50 80 GLY A CA 1
ATOM 608 C C . GLY A 1 80 ? 7.128 -3.610 -2.898 1.00 78.50 80 GLY A C 1
ATOM 609 O O . GLY A 1 80 ? 6.728 -4.405 -3.746 1.00 78.50 80 GLY A O 1
ATOM 610 N N . HIS A 1 81 ? 8.170 -3.857 -2.100 1.00 78.12 81 HIS A N 1
ATOM 611 C CA . HIS A 1 81 ? 9.016 -5.050 -2.215 1.00 78.12 81 HIS A CA 1
ATOM 612 C C . HIS A 1 81 ? 8.256 -6.367 -2.044 1.00 78.12 81 HIS A C 1
ATOM 614 O O . HIS A 1 81 ? 8.747 -7.389 -2.517 1.00 78.12 81 HIS A O 1
ATOM 620 N N . LEU A 1 82 ? 7.098 -6.347 -1.371 1.00 78.88 82 LEU A N 1
ATOM 621 C CA . LEU A 1 82 ? 6.221 -7.513 -1.273 1.00 78.88 82 LEU A CA 1
ATOM 622 C C . LEU A 1 82 ? 5.700 -7.949 -2.653 1.00 78.88 82 LEU A C 1
ATOM 624 O O . LEU A 1 82 ? 5.535 -9.138 -2.889 1.00 78.88 82 LEU A O 1
ATOM 628 N N . ILE A 1 83 ? 5.453 -6.990 -3.549 1.00 73.81 83 ILE A N 1
ATOM 629 C CA . ILE A 1 83 ? 4.901 -7.225 -4.890 1.00 73.81 83 ILE A CA 1
ATOM 630 C C . ILE A 1 83 ? 6.029 -7.435 -5.899 1.00 73.81 83 ILE A C 1
ATOM 632 O O . ILE A 1 83 ? 6.018 -8.397 -6.659 1.00 73.81 83 ILE A O 1
ATOM 636 N N . SER A 1 84 ? 7.026 -6.549 -5.899 1.00 70.50 84 SER A N 1
ATOM 637 C CA . SER A 1 84 ? 8.222 -6.704 -6.722 1.00 70.50 84 SER A CA 1
ATOM 638 C C . SER A 1 84 ? 9.410 -6.021 -6.071 1.00 70.50 84 SER A C 1
ATOM 640 O O . SER A 1 84 ? 9.321 -4.897 -5.572 1.00 70.50 84 SER A O 1
ATOM 642 N N . ARG A 1 85 ? 10.569 -6.673 -6.144 1.00 72.19 85 ARG A N 1
ATOM 643 C CA . ARG A 1 85 ? 11.848 -5.997 -5.907 1.00 72.19 85 ARG 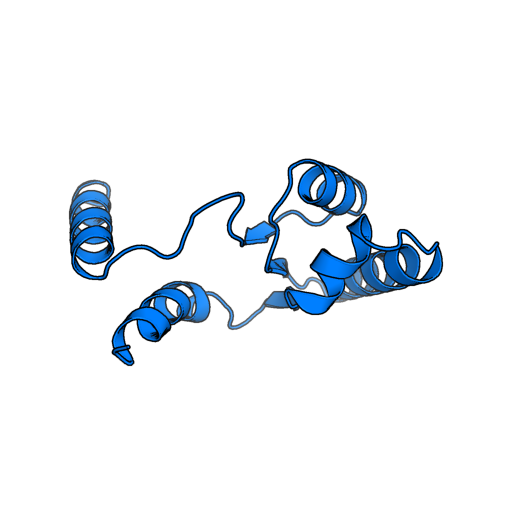A CA 1
ATOM 644 C C . ARG A 1 85 ? 12.163 -5.059 -7.080 1.00 72.19 85 ARG A C 1
ATOM 646 O O . ARG A 1 85 ? 11.614 -5.260 -8.167 1.00 72.19 85 ARG A O 1
ATOM 653 N N . PRO A 1 86 ? 13.051 -4.066 -6.893 1.00 70.50 86 PRO A N 1
ATOM 654 C CA . PRO A 1 86 ? 13.606 -3.315 -8.011 1.00 70.50 86 PRO A CA 1
ATOM 655 C C . PRO A 1 86 ? 14.144 -4.282 -9.067 1.00 70.50 86 PRO A C 1
ATOM 657 O O . PRO A 1 86 ? 14.932 -5.179 -8.755 1.00 70.50 86 PRO A O 1
ATOM 660 N N . LEU A 1 87 ? 13.668 -4.139 -10.300 1.00 71.56 87 LEU A N 1
ATOM 661 C CA . LEU A 1 87 ? 14.127 -4.955 -11.415 1.00 71.56 87 LEU A CA 1
ATOM 662 C C . LEU A 1 87 ? 15.341 -4.285 -12.062 1.00 71.56 87 LEU A C 1
ATOM 664 O O . LEU A 1 87 ? 15.487 -3.065 -12.057 1.00 71.56 87 LEU A O 1
ATOM 668 N N . LEU A 1 88 ? 16.214 -5.099 -12.643 1.00 80.50 88 LEU A N 1
ATOM 669 C CA . LEU A 1 88 ? 17.253 -4.585 -13.527 1.00 80.50 88 LEU A CA 1
ATOM 670 C C . LEU A 1 88 ? 16.611 -4.068 -14.815 1.00 80.50 88 LEU A C 1
ATOM 672 O O . LEU A 1 88 ? 15.649 -4.660 -15.307 1.00 80.50 88 LEU A O 1
ATOM 676 N N . GLU A 1 89 ? 17.195 -3.024 -15.395 1.00 77.38 89 GLU A N 1
ATOM 677 C CA . GLU A 1 89 ? 16.725 -2.401 -16.637 1.00 77.38 89 GLU A CA 1
ATOM 678 C C . GLU A 1 89 ? 16.483 -3.426 -17.755 1.00 77.38 89 GLU A C 1
ATOM 680 O O . GLU A 1 89 ? 15.389 -3.496 -18.312 1.00 77.38 89 GLU A O 1
ATOM 685 N N . ALA A 1 90 ? 17.446 -4.320 -17.997 1.00 80.81 90 ALA A N 1
ATOM 686 C CA . ALA A 1 90 ? 17.314 -5.376 -19.001 1.00 80.81 90 ALA A CA 1
ATOM 687 C C . ALA A 1 90 ? 16.115 -6.312 -18.748 1.00 80.81 90 ALA A C 1
ATOM 689 O O . ALA A 1 90 ? 15.457 -6.758 -19.690 1.00 80.81 90 ALA A O 1
ATOM 690 N N . ARG A 1 91 ? 15.799 -6.602 -17.475 1.00 77.06 91 ARG A N 1
ATOM 691 C CA . ARG A 1 91 ? 14.630 -7.421 -17.118 1.00 77.06 91 ARG A CA 1
ATOM 692 C C . ARG A 1 91 ? 13.325 -6.664 -17.334 1.00 77.06 91 ARG A C 1
ATOM 694 O O . ARG A 1 91 ? 12.371 -7.287 -17.789 1.00 77.06 91 ARG A O 1
ATOM 701 N N . LEU A 1 92 ? 13.287 -5.359 -17.052 1.00 76.69 92 LEU A N 1
ATOM 702 C CA . LEU A 1 92 ? 12.112 -4.536 -17.349 1.00 76.69 92 LEU A CA 1
ATOM 703 C C . LEU A 1 92 ? 11.825 -4.517 -18.842 1.00 76.69 92 LEU A C 1
ATOM 705 O O . LEU A 1 92 ? 10.703 -4.799 -19.243 1.00 76.69 92 LEU A O 1
ATOM 709 N N . ILE A 1 93 ? 12.838 -4.218 -19.657 1.00 79.31 93 ILE A N 1
ATOM 710 C CA . ILE A 1 93 ? 12.683 -4.117 -21.111 1.00 79.31 93 ILE A CA 1
ATOM 711 C C . ILE A 1 93 ? 12.133 -5.432 -21.672 1.00 79.31 93 ILE A C 1
ATOM 713 O O . ILE A 1 93 ? 11.229 -5.415 -22.503 1.00 79.31 93 ILE A O 1
ATOM 717 N N . LYS A 1 94 ? 12.623 -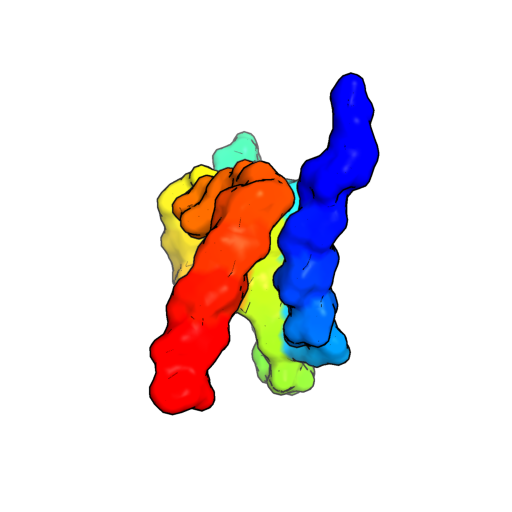6.579 -21.183 1.00 80.62 94 LYS A N 1
ATOM 718 C CA . LYS A 1 94 ? 12.089 -7.893 -21.566 1.00 80.62 94 LYS A CA 1
ATOM 719 C C . LYS A 1 94 ? 10.623 -8.073 -21.151 1.00 80.62 94 LYS A C 1
ATOM 721 O O . LYS A 1 94 ? 9.826 -8.53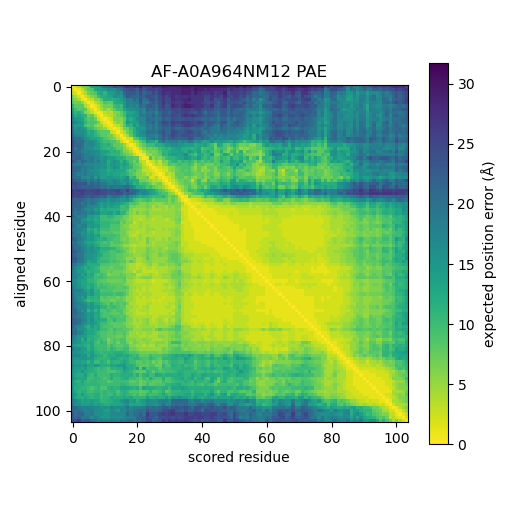9 -21.956 1.00 80.62 94 LYS A O 1
ATOM 726 N N . LEU A 1 95 ? 10.270 -7.702 -19.920 1.00 76.38 95 LEU A N 1
ATOM 727 C CA . LEU A 1 95 ? 8.891 -7.756 -19.419 1.00 76.38 95 LEU A CA 1
ATOM 728 C C . LEU A 1 95 ? 7.943 -6.906 -20.269 1.00 76.38 95 LEU A C 1
ATOM 730 O O . LEU A 1 95 ? 6.884 -7.388 -20.649 1.00 76.38 95 LEU A O 1
ATOM 734 N N . LEU A 1 96 ? 8.347 -5.680 -20.609 1.00 77.44 96 LEU A N 1
ATOM 735 C CA . LEU A 1 96 ? 7.547 -4.764 -21.424 1.00 77.44 96 LEU A CA 1
ATOM 736 C C . LEU A 1 96 ? 7.352 -5.282 -22.850 1.00 77.44 96 LEU A C 1
ATOM 738 O O . LEU A 1 96 ? 6.235 -5.246 -23.350 1.00 77.44 96 LEU A O 1
ATOM 742 N N . LYS A 1 97 ? 8.406 -5.823 -23.474 1.00 76.75 97 LYS A N 1
ATOM 743 C CA . LYS A 1 97 ? 8.317 -6.453 -24.803 1.00 76.75 97 LYS A CA 1
ATOM 744 C C . LYS A 1 97 ? 7.395 -7.673 -24.817 1.00 76.75 97 LYS A C 1
ATOM 746 O O . LYS A 1 97 ? 6.685 -7.901 -25.786 1.00 76.75 97 LYS A O 1
ATOM 751 N N . ASN A 1 98 ? 7.396 -8.459 -23.744 1.00 72.62 98 ASN A N 1
ATOM 752 C CA . ASN A 1 98 ? 6.473 -9.584 -23.619 1.00 72.62 98 ASN A CA 1
ATOM 753 C C . ASN A 1 98 ? 5.030 -9.116 -23.381 1.00 72.62 98 ASN A C 1
ATOM 755 O O . ASN A 1 98 ? 4.100 -9.809 -23.774 1.00 72.62 98 ASN A O 1
ATOM 759 N N . LEU A 1 99 ? 4.842 -7.957 -22.745 1.00 69.69 99 LEU A N 1
ATOM 760 C CA . LEU A 1 99 ? 3.525 -7.374 -22.516 1.00 69.69 99 LEU A CA 1
ATOM 761 C C . LEU A 1 99 ? 2.934 -6.775 -23.798 1.00 69.69 99 LEU A C 1
ATOM 763 O O . LEU A 1 99 ? 1.740 -6.912 -24.017 1.00 69.69 99 LEU A O 1
ATOM 767 N N . SER A 1 100 ? 3.746 -6.158 -24.666 1.00 57.03 100 SER A N 1
ATOM 768 C CA . SER A 1 100 ? 3.271 -5.644 -25.962 1.00 57.03 100 SER A CA 1
ATOM 769 C C . SER A 1 100 ? 2.744 -6.749 -26.881 1.00 57.03 100 SER A C 1
ATOM 771 O O . SER A 1 100 ? 1.817 -6.504 -27.635 1.00 57.03 100 SER A O 1
ATOM 773 N N . LEU A 1 101 ? 3.259 -7.977 -26.748 1.00 52.69 101 LEU A N 1
ATOM 774 C CA . LEU A 1 101 ? 2.755 -9.162 -27.459 1.00 52.69 101 LEU A CA 1
ATOM 775 C C . LEU A 1 101 ? 1.398 -9.675 -26.934 1.00 52.69 101 LEU A C 1
ATOM 777 O O . LEU A 1 101 ? 0.844 -10.599 -27.513 1.00 52.69 101 LEU A O 1
ATOM 781 N N . LEU A 1 102 ? 0.887 -9.136 -25.820 1.00 44.81 102 LEU A N 1
ATOM 782 C CA . LEU A 1 102 ? -0.445 -9.451 -25.280 1.00 44.81 102 LEU A CA 1
ATOM 783 C C . LEU A 1 102 ? -1.518 -8.436 -25.712 1.00 44.81 102 LEU A C 1
ATOM 785 O O . LEU A 1 102 ? -2.688 -8.631 -25.393 1.00 44.81 102 LEU A O 1
ATOM 789 N N . PHE A 1 103 ? -1.121 -7.352 -26.385 1.00 47.12 103 PHE A N 1
ATOM 790 C CA . PHE A 1 103 ? -2.014 -6.297 -26.876 1.00 47.12 103 PHE A CA 1
ATOM 791 C C . PHE A 1 103 ? -2.035 -6.202 -28.414 1.00 47.12 103 PHE A C 1
ATOM 793 O O . PHE A 1 103 ? -2.610 -5.251 -28.942 1.00 47.12 103 PHE A O 1
ATOM 800 N N . GLU A 1 104 ? -1.427 -7.173 -29.106 1.00 41.00 104 GLU A N 1
ATOM 801 C CA . GLU A 1 104 ? -1.600 -7.434 -30.545 1.00 41.00 104 GLU A CA 1
ATOM 802 C C . GLU A 1 104 ? -2.517 -8.640 -30.773 1.00 41.00 104 GLU A C 1
ATOM 804 O O . GLU A 1 104 ? -2.435 -9.604 -29.974 1.00 41.00 104 GLU A O 1
#